Protein AF-A0AAU4H6F6-F1 (afdb_monomer_lite)

Secondary structure (DSSP, 8-state):
------EEPPTTSSHHHHHHHHHHHHHHHHH-TTSPPPEEEEETTEEEEE-TTS-B-SPPB-PPPTTSTTHHHHHHHHHHHHHHHHHHHHHTS-SSB-TTT-SB-EEEETT--SSGGG--TT----EEEEE---TTS--EEEEETT-HHHHS-HHHHHHHHHHHHHHTTSSS---

Foldseek 3Di:
DPDPDKAFDDPPPQVLLVVLQVLLQLQCCLQVVVFDGWGWIDDPNFIATAGPVRDFDDDGDDQDDPPDVVSSQVSNLVNNQRVQRGCCVVVVDHPPADPVARHHWDWDFPPFDLDPVGDDPDDDHAIFGKASHDPPDHIDRQDGRSCNLVSDPPVSVVVSVVVVVVVVVPPDDDD

Structure (mmCIF, N/CA/C/O backbone):
data_AF-A0AAU4H6F6-F1
#
_entry.id   AF-A0AAU4H6F6-F1
#
loop_
_atom_site.group_PDB
_atom_site.id
_atom_site.type_symbol
_atom_site.label_atom_id
_atom_site.label_alt_id
_atom_site.label_comp_id
_atom_site.label_asym_id
_atom_site.label_entity_id
_atom_site.label_seq_id
_atom_site.pdbx_PDB_ins_code
_atom_site.Cartn_x
_atom_site.Cartn_y
_atom_site.Cartn_z
_atom_site.occupancy
_atom_site.B_iso_or_equiv
_atom_site.auth_seq_id
_atom_site.auth_comp_id
_atom_site.auth_asym_id
_atom_site.auth_atom_id
_atom_site.pdbx_PDB_model_num
ATOM 1 N N . MET A 1 1 ? 3.941 3.606 32.293 1.00 60.16 1 MET A N 1
ATOM 2 C CA . MET A 1 1 ? 3.714 2.974 30.985 1.00 60.16 1 MET A CA 1
ATOM 3 C C . MET A 1 1 ? 2.380 3.491 30.521 1.00 60.16 1 MET A C 1
ATOM 5 O O . MET A 1 1 ? 1.391 3.230 31.200 1.00 60.16 1 MET A O 1
ATOM 9 N N . GLU A 1 2 ? 2.384 4.347 29.508 1.00 67.12 2 GLU A N 1
ATOM 10 C CA . GLU A 1 2 ? 1.131 4.813 28.922 1.00 67.12 2 GLU A CA 1
ATOM 11 C C . GLU A 1 2 ? 0.385 3.604 28.335 1.00 67.12 2 GLU A C 1
ATOM 13 O O . GLU A 1 2 ? 1.030 2.646 27.889 1.00 67.12 2 GLU A O 1
ATOM 18 N N . PRO A 1 3 ? -0.953 3.563 28.436 1.00 81.19 3 PRO A N 1
ATOM 19 C CA . PRO A 1 3 ? -1.724 2.479 27.852 1.00 81.19 3 PRO A CA 1
ATOM 20 C C . PRO A 1 3 ? -1.534 2.473 26.332 1.00 81.19 3 PRO A C 1
ATOM 22 O O . PRO A 1 3 ? -1.489 3.522 25.694 1.00 81.19 3 PRO A O 1
ATOM 25 N N . PHE A 1 4 ? -1.433 1.279 25.751 1.00 84.94 4 PHE A N 1
ATOM 26 C CA . PHE A 1 4 ? -1.446 1.123 24.302 1.00 84.94 4 PHE A CA 1
ATOM 27 C C . PHE A 1 4 ? -2.843 1.473 23.776 1.00 84.94 4 PHE A C 1
ATOM 29 O O . PHE A 1 4 ? -3.775 0.684 23.928 1.00 84.94 4 PHE A O 1
ATOM 36 N N . ASP A 1 5 ? -2.976 2.671 23.206 1.00 89.00 5 ASP A N 1
ATOM 37 C CA . ASP A 1 5 ? -4.244 3.223 22.716 1.00 89.00 5 ASP A CA 1
ATOM 38 C C . ASP A 1 5 ? -4.076 3.886 21.333 1.00 89.00 5 ASP A C 1
ATOM 40 O O . ASP A 1 5 ? -4.210 5.107 21.193 1.00 89.00 5 ASP A O 1
ATOM 44 N N . PRO A 1 6 ? -3.705 3.112 20.294 1.00 92.44 6 PRO A N 1
ATOM 45 C CA . PRO A 1 6 ? -3.529 3.645 18.951 1.00 92.44 6 PRO A CA 1
ATOM 46 C C . PRO A 1 6 ? -4.852 4.144 18.374 1.00 92.44 6 PRO A C 1
ATOM 48 O O . PRO A 1 6 ? -5.862 3.438 18.369 1.00 92.44 6 PRO A O 1
ATOM 51 N N . GLN A 1 7 ? -4.824 5.346 17.811 1.00 95.25 7 GLN A N 1
ATOM 52 C CA . GLN A 1 7 ? -5.994 5.969 17.202 1.00 95.25 7 GLN A CA 1
ATOM 53 C C . GLN A 1 7 ? -5.907 5.916 15.688 1.00 95.25 7 GLN A C 1
ATOM 55 O O . GLN A 1 7 ? -4.828 5.854 15.107 1.00 95.25 7 GLN A O 1
ATOM 60 N N . ARG A 1 8 ? -7.050 5.977 15.012 1.00 96.31 8 ARG A N 1
ATOM 61 C CA . ARG A 1 8 ? -7.041 6.201 13.568 1.00 96.31 8 ARG A CA 1
ATOM 62 C C . ARG A 1 8 ? -6.515 7.609 13.281 1.00 96.31 8 ARG A C 1
ATOM 64 O O . ARG A 1 8 ? -6.858 8.545 13.997 1.00 96.31 8 ARG A O 1
ATOM 71 N N . ALA A 1 9 ? -5.725 7.769 12.221 1.00 96.19 9 ALA A N 1
ATOM 72 C CA . ALA A 1 9 ? -5.351 9.101 11.764 1.00 96.19 9 ALA A CA 1
ATOM 73 C C . ALA A 1 9 ? -6.598 9.897 11.345 1.00 96.19 9 ALA A C 1
ATOM 75 O O . ALA A 1 9 ? -7.449 9.396 10.601 1.00 96.19 9 ALA A O 1
ATOM 76 N N . GLU A 1 10 ? -6.687 11.136 11.825 1.00 96.06 10 GLU A N 1
ATOM 77 C CA . GLU A 1 10 ? -7.748 12.060 11.435 1.00 96.06 10 GLU A CA 1
ATOM 78 C C . GLU A 1 10 ? -7.602 12.452 9.957 1.00 96.06 10 GLU A C 1
ATOM 80 O O . GLU A 1 10 ? -6.486 12.769 9.535 1.00 96.06 10 GLU A O 1
ATOM 85 N N . PRO A 1 11 ? -8.695 12.468 9.169 1.00 95.88 11 PRO A N 1
ATOM 86 C CA . PRO A 1 11 ? -8.635 12.824 7.755 1.00 95.88 11 PRO A CA 1
ATOM 87 C C . PRO A 1 11 ? -8.007 14.200 7.511 1.00 95.88 11 PRO A C 1
ATOM 89 O O . PRO A 1 11 ? -8.399 15.191 8.131 1.00 95.88 11 PRO A O 1
ATOM 92 N N . GLY A 1 12 ? -7.073 14.270 6.566 1.00 95.06 12 GLY A N 1
ATOM 93 C CA . GLY A 1 12 ? -6.370 15.495 6.192 1.00 95.06 12 GLY A CA 1
ATOM 94 C C . GLY A 1 12 ? -5.269 15.914 7.166 1.00 95.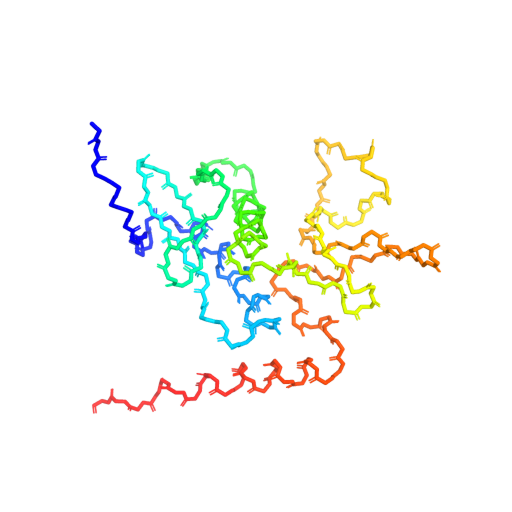06 12 GLY A C 1
ATOM 95 O O . GLY A 1 12 ? -4.625 16.932 6.921 1.00 95.06 12 GLY A O 1
ATOM 96 N N . ARG A 1 13 ? -5.025 15.153 8.244 1.00 94.88 13 ARG A N 1
ATOM 97 C CA . ARG A 1 13 ? -3.911 15.420 9.166 1.00 94.88 13 ARG A CA 1
ATOM 98 C C . ARG A 1 13 ? -2.557 15.085 8.544 1.00 94.88 13 ARG A C 1
ATOM 100 O O . ARG A 1 13 ? -1.595 15.769 8.859 1.00 94.88 13 ARG A O 1
ATOM 107 N N . TYR A 1 14 ? -2.514 14.066 7.683 1.00 95.81 14 TYR A N 1
ATOM 108 C CA . TYR A 1 14 ? -1.304 13.621 6.984 1.00 95.81 14 TYR A CA 1
ATOM 109 C C . TYR A 1 14 ? -1.569 13.471 5.479 1.00 95.81 14 TYR A C 1
ATOM 111 O O . TYR A 1 14 ? -1.625 12.350 4.960 1.00 95.81 14 TYR A O 1
ATOM 119 N N . PRO A 1 15 ? -1.838 14.575 4.761 1.00 95.00 15 PRO A N 1
ATOM 120 C CA . PRO A 1 15 ? -2.362 14.531 3.398 1.00 95.00 15 PRO A CA 1
ATOM 121 C C . PRO A 1 15 ? -1.451 13.795 2.403 1.00 95.00 15 PRO A C 1
ATOM 123 O O . PRO A 1 15 ? -1.959 13.161 1.472 1.00 95.00 15 PRO A O 1
ATOM 126 N N . ARG A 1 16 ? -0.121 13.830 2.576 1.00 95.81 16 ARG A N 1
ATOM 127 C CA . ARG A 1 16 ? 0.812 13.120 1.682 1.00 95.81 16 ARG A CA 1
ATOM 128 C C . ARG A 1 16 ? 0.795 11.625 1.950 1.00 95.81 16 ARG A C 1
ATOM 130 O O . ARG A 1 16 ? 0.696 10.846 1.002 1.00 95.81 16 ARG A O 1
ATOM 137 N N . LEU A 1 17 ? 0.824 11.232 3.225 1.00 97.31 17 LEU A N 1
ATOM 138 C CA . LEU A 1 17 ? 0.716 9.824 3.619 1.00 97.31 17 LEU A CA 1
ATOM 139 C C . LEU A 1 17 ? -0.646 9.244 3.214 1.00 97.31 17 LEU A C 1
ATOM 141 O O . LEU A 1 17 ? -0.720 8.110 2.748 1.00 97.31 17 LEU A O 1
ATOM 145 N N . GLU A 1 18 ? -1.724 10.022 3.313 1.00 97.75 18 GLU A N 1
ATOM 146 C CA . GLU A 1 18 ? -3.058 9.622 2.853 1.00 97.75 18 GLU A CA 1
ATOM 147 C C . GLU A 1 18 ? -3.112 9.425 1.333 1.00 97.75 18 GLU A C 1
ATOM 149 O O . GLU A 1 18 ? -3.660 8.425 0.858 1.00 97.75 18 GLU A O 1
ATOM 154 N N . ALA A 1 19 ? -2.525 10.340 0.556 1.00 97.31 19 ALA A N 1
ATOM 155 C CA . ALA A 1 19 ? -2.460 10.227 -0.901 1.00 97.31 19 ALA A CA 1
ATOM 156 C C . ALA A 1 19 ? -1.609 9.025 -1.353 1.00 97.31 19 ALA A C 1
ATOM 158 O O . ALA A 1 19 ? -1.993 8.288 -2.273 1.00 97.31 19 ALA A O 1
ATOM 159 N N . ALA A 1 20 ? -0.482 8.794 -0.678 1.00 97.88 20 ALA A N 1
ATOM 160 C CA . ALA A 1 20 ? 0.355 7.616 -0.863 1.00 97.88 20 ALA A CA 1
ATOM 161 C C . ALA A 1 20 ? -0.413 6.328 -0.522 1.00 97.88 20 ALA A C 1
ATOM 163 O O . ALA A 1 20 ? -0.494 5.415 -1.348 1.00 97.88 20 ALA A O 1
ATOM 164 N N . LEU A 1 21 ? -1.091 6.288 0.628 1.00 98.44 21 LEU A N 1
ATOM 165 C CA . LEU A 1 21 ? -1.883 5.135 1.053 1.00 98.44 21 LEU A CA 1
ATOM 166 C C . LEU A 1 21 ? -3.033 4.849 0.086 1.00 98.44 21 LEU A C 1
ATOM 168 O O . LEU A 1 21 ? -3.322 3.689 -0.202 1.00 98.44 21 LEU A O 1
ATOM 172 N N . ALA A 1 22 ? -3.683 5.878 -0.457 1.00 98.44 22 ALA A N 1
ATOM 173 C CA . ALA A 1 22 ? -4.713 5.711 -1.478 1.00 98.44 22 ALA A CA 1
ATOM 174 C C . ALA A 1 22 ? -4.158 5.073 -2.763 1.00 98.44 22 ALA A C 1
ATOM 176 O O . ALA A 1 22 ? -4.850 4.280 -3.403 1.00 98.44 22 ALA A O 1
ATOM 177 N N . THR A 1 23 ? -2.913 5.390 -3.131 1.00 98.44 23 THR A N 1
ATOM 178 C CA . THR A 1 23 ? -2.214 4.779 -4.269 1.00 98.44 23 THR A CA 1
ATOM 179 C C . THR A 1 23 ? -1.919 3.306 -4.002 1.00 98.44 23 THR A C 1
ATOM 181 O O . THR A 1 23 ? -2.327 2.460 -4.797 1.00 98.44 23 THR A O 1
ATOM 184 N N . VAL A 1 24 ? -1.332 2.982 -2.851 1.00 98.44 24 VAL A N 1
ATOM 185 C CA . VAL A 1 24 ? -1.043 1.599 -2.433 1.00 98.44 24 VAL A CA 1
ATOM 186 C C . VAL A 1 24 ? -2.325 0.765 -2.297 1.00 98.44 24 VAL A C 1
ATOM 188 O O . VAL A 1 24 ? -2.383 -0.382 -2.742 1.00 98.44 24 VAL A O 1
ATOM 191 N N . ASN A 1 25 ? -3.405 1.354 -1.776 1.00 98.56 25 ASN A N 1
ATOM 192 C CA . ASN A 1 25 ? -4.692 0.674 -1.635 1.00 98.56 25 ASN A CA 1
ATOM 193 C C . ASN A 1 25 ? -5.335 0.281 -2.977 1.00 98.56 25 ASN A C 1
ATOM 195 O O . ASN A 1 25 ? -6.149 -0.644 -2.995 1.00 98.56 25 ASN A O 1
ATOM 199 N N . ARG A 1 26 ? -4.978 0.918 -4.106 1.00 98.19 26 ARG A N 1
ATOM 200 C CA . ARG A 1 26 ? -5.418 0.446 -5.434 1.00 98.19 26 ARG A CA 1
ATOM 201 C C . ARG A 1 26 ? -4.825 -0.922 -5.761 1.00 98.19 26 ARG A C 1
ATOM 203 O O . ARG A 1 26 ? -5.549 -1.803 -6.223 1.00 98.19 26 ARG A O 1
ATOM 210 N N . ASP A 1 27 ? -3.544 -1.118 -5.471 1.00 98.12 27 ASP A N 1
ATOM 211 C CA . ASP A 1 27 ? -2.864 -2.397 -5.693 1.00 98.12 27 ASP A CA 1
ATOM 212 C C . ASP A 1 27 ? -3.321 -3.452 -4.695 1.00 98.12 27 ASP A C 1
ATOM 214 O O . ASP A 1 27 ? -3.575 -4.601 -5.073 1.00 98.12 27 ASP A O 1
ATOM 218 N N . PHE A 1 28 ? -3.492 -3.045 -3.436 1.00 97.88 28 PHE A N 1
ATOM 219 C CA . PHE A 1 28 ? -4.021 -3.901 -2.382 1.00 97.88 28 PHE A CA 1
ATOM 220 C C . PHE A 1 28 ? -5.409 -4.426 -2.759 1.00 97.88 28 PHE A C 1
ATOM 222 O O . PHE A 1 28 ? -5.614 -5.633 -2.815 1.00 97.88 28 PHE A O 1
ATOM 229 N N . ALA A 1 29 ? -6.335 -3.550 -3.157 1.00 97.25 29 ALA A N 1
ATOM 230 C CA . ALA A 1 29 ? -7.670 -3.957 -3.594 1.00 97.25 29 ALA A CA 1
ATOM 231 C C . ALA A 1 29 ? -7.658 -4.808 -4.880 1.00 97.25 29 ALA A C 1
ATOM 233 O O . ALA A 1 29 ? -8.539 -5.649 -5.077 1.00 97.25 29 ALA A O 1
ATOM 234 N N . ALA A 1 30 ? -6.681 -4.603 -5.769 1.00 95.56 30 ALA A N 1
ATOM 235 C CA . ALA A 1 30 ? -6.553 -5.387 -6.995 1.00 95.56 30 ALA A CA 1
ATOM 236 C C . ALA A 1 30 ? -6.054 -6.820 -6.744 1.00 95.56 30 ALA A C 1
ATOM 238 O O . ALA A 1 30 ? -6.420 -7.725 -7.498 1.00 95.56 30 ALA A O 1
ATOM 239 N N . THR A 1 31 ? -5.229 -7.022 -5.715 1.00 94.94 31 THR A N 1
ATOM 240 C CA . THR A 1 31 ? -4.563 -8.304 -5.420 1.00 94.94 31 THR A CA 1
ATOM 241 C C . THR A 1 31 ? -5.188 -9.064 -4.253 1.00 94.94 31 THR A C 1
ATOM 243 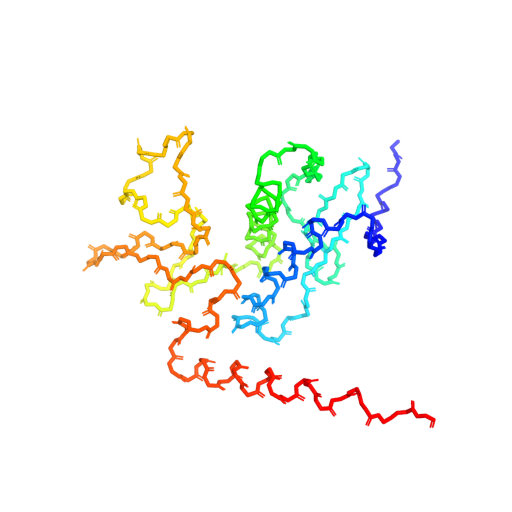O O . THR A 1 31 ? -5.181 -10.292 -4.261 1.00 94.94 31 THR A O 1
ATOM 246 N N . LEU A 1 32 ? -5.793 -8.355 -3.300 1.00 95.12 32 LEU A N 1
ATOM 247 C CA . LEU A 1 32 ? -6.463 -8.879 -2.111 1.00 95.12 32 LEU A CA 1
ATOM 248 C C . LEU A 1 32 ? -7.887 -8.294 -1.999 1.00 95.12 32 LEU A C 1
ATOM 250 O O . LEU A 1 32 ? -8.200 -7.574 -1.054 1.00 95.12 32 LEU A O 1
ATOM 254 N N . PRO A 1 33 ? -8.786 -8.592 -2.957 1.00 93.62 33 PRO A N 1
ATOM 255 C CA . PRO A 1 33 ? -10.089 -7.926 -3.076 1.00 93.62 33 PRO A CA 1
ATOM 256 C C . PRO A 1 33 ? -11.072 -8.225 -1.936 1.00 93.62 33 PRO A C 1
ATOM 258 O O . PRO A 1 33 ? -12.090 -7.542 -1.827 1.00 93.62 33 PRO A O 1
ATOM 261 N N . ASP A 1 34 ? -10.803 -9.257 -1.137 1.00 94.44 34 ASP A N 1
ATOM 262 C CA . ASP A 1 34 ? -11.636 -9.648 0.002 1.00 94.44 34 ASP A CA 1
ATOM 263 C C . ASP A 1 34 ? -11.179 -8.980 1.312 1.00 94.44 34 ASP A C 1
ATOM 265 O O . ASP A 1 34 ? -11.862 -9.086 2.329 1.00 94.44 34 ASP A O 1
ATOM 269 N N . GLN A 1 35 ? -10.047 -8.265 1.290 1.00 96.06 35 GLN A N 1
ATOM 270 C CA . GLN A 1 35 ? -9.550 -7.495 2.426 1.00 96.06 35 GLN A CA 1
ATOM 271 C C . GLN A 1 35 ? -10.066 -6.048 2.368 1.00 96.06 35 GLN A C 1
ATOM 273 O O . GLN A 1 35 ? -10.053 -5.429 1.298 1.00 96.06 35 GLN A O 1
ATOM 278 N N . PRO A 1 36 ? -10.506 -5.458 3.495 1.00 97.25 36 PRO A N 1
ATOM 279 C CA . PRO A 1 36 ? -10.811 -4.034 3.537 1.00 97.25 36 PRO A CA 1
ATOM 280 C C . PRO A 1 36 ? -9.533 -3.197 3.358 1.00 97.25 36 PRO A C 1
ATOM 282 O O . PRO A 1 36 ? -8.452 -3.671 3.701 1.00 97.25 36 PRO A O 1
ATOM 285 N N . PRO A 1 37 ? -9.637 -1.938 2.890 1.00 98.06 37 PRO A N 1
ATOM 286 C CA . PRO A 1 37 ? -8.471 -1.086 2.679 1.00 98.06 37 PRO A CA 1
ATOM 287 C C . PRO A 1 37 ? -7.595 -0.944 3.929 1.00 98.06 37 PRO A C 1
ATOM 289 O O . PRO A 1 37 ? -8.114 -0.841 5.050 1.00 98.06 37 PRO A O 1
ATOM 292 N N . LEU A 1 38 ? -6.284 -0.856 3.700 1.00 98.44 38 LEU A N 1
ATOM 293 C CA . LEU A 1 38 ? -5.295 -0.452 4.696 1.00 98.44 38 LEU A CA 1
ATOM 294 C C . LEU A 1 38 ? -5.615 0.954 5.219 1.00 98.44 38 LEU A C 1
ATOM 296 O O . LEU A 1 38 ? -6.260 1.758 4.531 1.00 98.44 38 LEU A O 1
ATOM 300 N N . ARG A 1 39 ? -5.168 1.255 6.439 1.00 97.88 39 ARG A N 1
ATOM 301 C CA . ARG A 1 39 ? -5.493 2.494 7.163 1.00 97.88 39 ARG A CA 1
ATOM 302 C C . ARG A 1 39 ? -4.249 3.102 7.791 1.00 97.88 39 ARG A C 1
ATOM 304 O O . ARG A 1 39 ? -3.328 2.378 8.137 1.00 97.88 39 ARG A O 1
ATOM 311 N N . LEU A 1 40 ? -4.266 4.417 7.990 1.00 98.12 40 LEU A N 1
ATOM 312 C CA . LEU A 1 40 ? -3.286 5.086 8.839 1.00 98.12 40 LEU A CA 1
ATOM 313 C C . LEU A 1 40 ? -3.752 5.051 10.300 1.00 98.12 40 LEU A C 1
ATOM 315 O O . LEU A 1 40 ? -4.892 5.426 10.601 1.00 98.12 40 LEU A O 1
ATOM 319 N N . MET A 1 41 ? -2.863 4.617 11.185 1.00 97.69 41 MET A N 1
ATOM 320 C CA . MET A 1 41 ? -3.012 4.657 12.640 1.00 97.69 41 MET A CA 1
ATOM 321 C C . MET A 1 41 ? -1.961 5.598 13.228 1.00 97.69 41 MET A C 1
ATOM 323 O O . MET A 1 41 ? -0.917 5.806 12.622 1.00 97.69 41 MET A O 1
ATOM 327 N N . VAL A 1 42 ? -2.233 6.171 14.393 1.00 96.12 42 VAL A N 1
ATOM 328 C CA . VAL A 1 42 ? -1.343 7.074 15.118 1.00 96.12 42 VAL A CA 1
ATOM 329 C C . VAL A 1 42 ? -1.130 6.527 16.518 1.00 96.12 42 VAL A C 1
ATOM 331 O O . VAL A 1 42 ? -2.095 6.238 17.231 1.00 96.12 42 VAL A O 1
ATOM 334 N N . TRP A 1 43 ? 0.130 6.414 16.916 1.00 93.62 43 TRP A N 1
ATOM 335 C CA . TRP A 1 43 ? 0.526 6.044 18.270 1.00 93.62 43 TRP A CA 1
ATOM 336 C C . TRP A 1 43 ? 1.854 6.722 18.610 1.00 93.62 43 TRP A C 1
ATOM 338 O O . TRP A 1 43 ? 2.744 6.763 17.768 1.00 93.62 43 TRP A O 1
ATOM 348 N N . GLU A 1 44 ? 1.955 7.308 19.808 1.00 89.69 44 GLU A N 1
ATOM 349 C CA . GLU A 1 44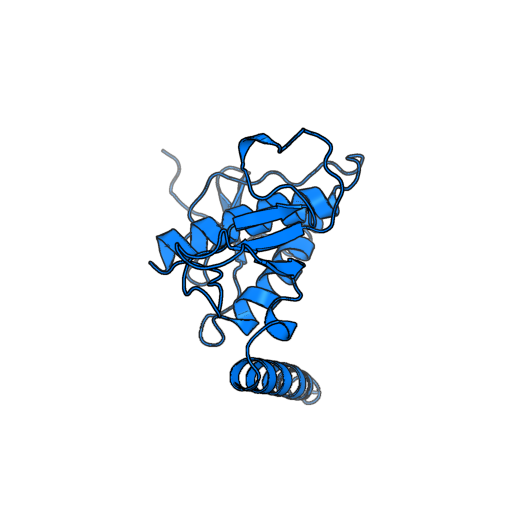 ? 3.149 8.044 20.269 1.00 89.69 44 GLU A CA 1
ATOM 350 C C . GLU A 1 44 ? 3.698 9.031 19.214 1.00 89.69 44 GLU A C 1
ATOM 352 O O . GLU A 1 44 ? 4.876 9.023 18.877 1.00 89.69 44 GLU A O 1
ATOM 357 N N . GLU A 1 45 ? 2.803 9.856 18.651 1.00 87.81 45 GLU A N 1
ATOM 358 C CA . GLU A 1 45 ? 3.092 10.873 17.617 1.00 87.81 45 GLU A CA 1
ATOM 359 C C . GLU A 1 45 ? 3.594 10.339 16.264 1.00 87.81 45 GLU A C 1
ATOM 361 O O . GLU A 1 45 ? 3.819 11.121 15.340 1.00 87.81 45 GLU A O 1
ATOM 366 N N . GLN A 1 46 ? 3.688 9.022 16.102 1.00 92.88 46 GLN A N 1
ATOM 367 C CA . GLN A 1 46 ? 4.088 8.377 14.858 1.00 92.88 46 GLN A CA 1
ATOM 368 C C . GLN A 1 46 ? 2.890 7.821 14.094 1.00 92.88 46 GLN A C 1
ATOM 370 O O . GLN A 1 46 ? 1.868 7.458 14.683 1.00 92.88 46 GLN A O 1
ATOM 375 N N . VAL A 1 47 ? 3.021 7.753 12.768 1.00 96.75 47 VAL A N 1
ATOM 376 C CA . VAL A 1 47 ? 1.983 7.234 11.870 1.00 96.75 47 VAL A CA 1
ATOM 377 C C . VAL A 1 47 ? 2.344 5.822 11.423 1.00 96.75 47 VAL A C 1
ATOM 379 O O . VAL A 1 47 ? 3.488 5.544 11.109 1.00 96.75 47 VAL A O 1
ATOM 382 N N . TYR A 1 48 ? 1.377 4.919 11.338 1.00 97.81 48 TYR A N 1
ATOM 383 C CA . TYR A 1 48 ? 1.595 3.532 10.935 1.00 97.81 48 TYR A CA 1
ATOM 384 C C . TYR A 1 48 ? 0.611 3.137 9.844 1.00 97.81 48 TYR A C 1
ATOM 386 O O . TYR A 1 48 ? -0.552 3.543 9.876 1.00 97.81 48 TYR A O 1
ATOM 394 N N . VAL A 1 49 ? 1.053 2.305 8.903 1.00 98.38 49 VAL A N 1
ATOM 395 C CA . VAL A 1 49 ? 0.149 1.635 7.963 1.00 98.38 49 VAL A CA 1
ATOM 396 C C . VAL A 1 49 ? -0.346 0.358 8.622 1.00 98.38 49 VAL A C 1
ATOM 398 O O . VAL A 1 49 ? 0.444 -0.516 8.943 1.00 98.38 49 VAL A O 1
ATOM 401 N N . ALA A 1 50 ? -1.651 0.244 8.822 1.00 98.19 50 ALA A N 1
ATOM 402 C CA . ALA A 1 50 ? -2.284 -0.888 9.480 1.00 98.19 50 ALA A CA 1
ATOM 403 C C . ALA A 1 50 ? -3.237 -1.628 8.537 1.00 98.19 50 ALA A C 1
ATOM 405 O O . ALA A 1 50 ? -3.863 -1.032 7.650 1.00 98.19 50 ALA A O 1
ATOM 406 N N . VAL A 1 51 ? -3.417 -2.925 8.786 1.00 97.69 51 VAL A N 1
ATOM 407 C CA . VAL A 1 51 ? -4.566 -3.666 8.257 1.00 97.69 51 VAL A CA 1
ATOM 408 C C . VAL A 1 51 ? -5.859 -3.206 8.942 1.00 97.69 51 VAL A C 1
ATOM 410 O O . VAL A 1 51 ? -5.864 -2.415 9.887 1.00 97.69 51 VAL A O 1
ATOM 413 N N . SER A 1 52 ? -7.005 -3.660 8.437 1.00 95.31 52 SER A N 1
ATOM 414 C CA . SER A 1 52 ? -8.307 -3.095 8.805 1.00 95.31 52 SER A CA 1
ATOM 415 C C . SER A 1 52 ? -8.719 -3.267 10.269 1.00 95.31 52 SER A C 1
ATOM 417 O O . SER A 1 52 ? -9.597 -2.530 10.724 1.00 95.31 52 SER A O 1
ATOM 419 N N . ASP A 1 53 ? -8.126 -4.232 10.978 1.00 93.56 53 ASP A N 1
ATOM 420 C CA . ASP A 1 53 ? -8.333 -4.448 12.416 1.00 93.56 53 ASP A CA 1
ATOM 421 C C . ASP A 1 53 ? -7.502 -3.497 13.296 1.00 93.56 53 ASP A C 1
ATOM 423 O O . ASP A 1 53 ? -7.664 -3.490 14.513 1.00 93.56 53 ASP A O 1
ATOM 427 N N . GLY A 1 54 ? -6.661 -2.662 12.680 1.00 94.88 54 GLY A N 1
ATOM 428 C CA . GLY A 1 54 ? -5.807 -1.703 13.365 1.00 94.88 54 GLY A CA 1
ATOM 429 C C . GLY A 1 54 ? -4.450 -2.261 13.779 1.00 94.88 54 GLY A C 1
ATOM 430 O O . GLY A 1 54 ? -3.707 -1.526 14.414 1.00 94.88 54 GLY A O 1
ATOM 431 N N . SER A 1 55 ? -4.094 -3.502 13.432 1.00 95.75 55 SER A N 1
ATOM 432 C CA . SER A 1 55 ? -2.741 -4.032 13.638 1.00 95.75 55 SER A CA 1
ATOM 433 C C . SER A 1 55 ? -1.785 -3.625 12.506 1.00 95.75 55 SER A C 1
ATOM 435 O O . SER A 1 55 ? -2.169 -3.555 11.338 1.00 95.75 55 SER A O 1
ATOM 437 N N . TRP A 1 56 ? -0.523 -3.353 12.840 1.00 96.81 56 TRP A N 1
ATOM 438 C CA . TRP A 1 56 ? 0.524 -2.951 11.889 1.00 96.81 56 TRP A CA 1
ATOM 439 C C . TRP A 1 56 ? 1.841 -3.665 12.182 1.00 96.81 56 TRP A C 1
ATOM 441 O O . TRP A 1 56 ? 2.074 -4.110 13.307 1.00 96.81 56 TRP A O 1
ATOM 451 N N . HIS A 1 57 ? 2.701 -3.805 11.184 1.00 92.75 57 HIS A N 1
ATOM 452 C CA . HIS A 1 57 ? 4.125 -4.100 11.369 1.00 92.75 57 HIS A CA 1
ATOM 453 C C . HIS A 1 57 ? 4.930 -2.862 10.946 1.00 92.75 57 HIS A C 1
ATOM 455 O O . HIS A 1 57 ? 4.330 -1.881 10.516 1.00 92.75 57 HIS A O 1
ATOM 461 N N . HIS A 1 58 ? 6.259 -2.914 11.052 1.00 86.69 58 HIS A N 1
ATOM 462 C CA . HIS A 1 58 ? 7.176 -1.827 10.700 1.00 86.69 58 HIS A CA 1
ATOM 463 C C . HIS A 1 58 ? 7.263 -0.679 11.729 1.00 86.69 58 HIS A C 1
ATOM 465 O O . HIS A 1 58 ? 6.479 -0.583 12.679 1.00 86.69 58 HIS A O 1
ATOM 471 N N . ASN A 1 59 ? 8.285 0.162 11.552 1.00 87.12 59 ASN A N 1
ATOM 472 C CA . ASN A 1 59 ? 8.521 1.363 12.349 1.00 87.12 59 ASN A CA 1
ATOM 473 C C . ASN A 1 59 ? 7.510 2.468 12.006 1.00 87.12 59 ASN A C 1
ATOM 475 O O . ASN A 1 59 ? 6.811 2.408 10.995 1.00 87.12 59 ASN A O 1
ATOM 479 N N . GLY A 1 60 ? 7.422 3.477 12.871 1.00 89.69 60 GLY A N 1
ATOM 480 C CA . GLY A 1 60 ? 6.561 4.620 12.619 1.00 89.69 60 GLY A CA 1
ATOM 481 C C . GLY A 1 60 ? 7.074 5.478 11.466 1.00 89.69 60 GLY A C 1
ATOM 482 O O . GLY A 1 60 ? 8.275 5.642 11.259 1.00 89.69 60 GLY A O 1
ATOM 483 N N . LEU A 1 61 ? 6.129 6.007 10.704 1.00 93.94 61 LEU A N 1
ATOM 484 C CA . LEU A 1 61 ? 6.334 6.895 9.578 1.00 93.94 61 LEU A CA 1
ATOM 485 C C . LEU A 1 61 ? 6.337 8.344 10.049 1.00 93.94 61 LEU A C 1
ATOM 487 O O . LEU A 1 61 ? 5.528 8.747 10.893 1.00 93.94 61 LEU A O 1
ATOM 491 N N . GLN A 1 62 ? 7.200 9.131 9.418 1.00 88.56 62 GLN A N 1
ATOM 492 C CA . GLN A 1 62 ? 7.151 10.585 9.462 1.00 88.56 62 GLN A CA 1
ATOM 493 C C . GLN A 1 62 ? 6.627 11.096 8.123 1.00 88.56 62 GLN A C 1
ATOM 495 O O . GLN A 1 62 ? 6.997 10.587 7.064 1.00 88.56 62 GLN A O 1
ATOM 500 N N . GLU A 1 63 ? 5.723 12.074 8.165 1.00 86.81 63 GLU A N 1
ATOM 501 C CA . GLU A 1 63 ? 5.291 12.737 6.940 1.00 86.81 63 GLU A CA 1
ATOM 502 C C . GLU A 1 63 ? 6.447 13.591 6.399 1.00 86.81 63 GLU A C 1
ATOM 504 O O . GLU A 1 63 ? 7.043 14.334 7.178 1.00 86.81 63 GLU A O 1
ATOM 509 N N . PRO A 1 64 ? 6.781 13.495 5.099 1.00 89.00 64 PRO A N 1
ATOM 510 C CA . PRO A 1 64 ? 7.824 14.329 4.517 1.00 89.00 64 PRO A CA 1
ATOM 511 C C . PRO A 1 64 ? 7.502 15.822 4.638 1.00 89.00 64 PRO A C 1
ATOM 513 O O . PRO A 1 64 ? 6.348 16.224 4.443 1.00 89.00 64 PRO A O 1
ATOM 516 N N . ASP A 1 65 ? 8.539 16.623 4.893 1.00 86.62 65 ASP A N 1
ATOM 517 C CA . ASP A 1 65 ? 8.437 18.077 5.015 1.00 86.62 65 ASP A CA 1
ATOM 518 C C . ASP A 1 65 ? 7.863 18.733 3.748 1.00 86.62 65 ASP A C 1
ATOM 520 O O . ASP A 1 65 ? 7.985 18.226 2.627 1.00 86.62 65 ASP A O 1
ATOM 524 N N . ASP A 1 66 ? 7.230 19.896 3.922 1.00 80.62 66 ASP A N 1
ATOM 525 C CA . ASP A 1 66 ? 6.557 20.608 2.832 1.00 80.62 66 ASP A CA 1
ATOM 526 C C . ASP A 1 66 ? 7.505 21.048 1.706 1.00 80.62 66 ASP A C 1
ATOM 528 O O . ASP A 1 66 ? 7.092 21.107 0.545 1.00 80.62 66 ASP A O 1
ATOM 532 N N . ASP A 1 67 ? 8.753 21.358 2.046 1.00 85.62 67 ASP A N 1
ATOM 533 C CA . ASP A 1 67 ? 9.810 21.816 1.148 1.00 85.62 67 ASP A CA 1
ATOM 534 C C . ASP A 1 67 ? 10.714 20.684 0.640 1.00 85.62 67 ASP A C 1
ATOM 536 O O . ASP A 1 67 ? 11.605 20.936 -0.179 1.00 85.62 67 ASP A O 1
ATOM 540 N N . ALA A 1 68 ? 10.467 19.439 1.064 1.00 82.56 68 ALA A N 1
ATOM 541 C CA . ALA A 1 68 ? 11.224 18.298 0.583 1.00 82.56 68 ALA A CA 1
ATOM 542 C C . ALA A 1 68 ? 11.006 18.110 -0.933 1.00 82.56 68 ALA A C 1
ATOM 544 O O . ALA A 1 68 ? 9.859 18.035 -1.401 1.00 82.56 68 ALA A O 1
ATOM 545 N N . PRO A 1 69 ? 12.085 18.005 -1.731 1.00 81.12 69 PRO A N 1
ATOM 546 C CA . PRO A 1 69 ? 11.956 17.655 -3.136 1.00 81.12 69 PRO A CA 1
ATOM 547 C C . PRO A 1 69 ? 11.278 16.287 -3.251 1.00 81.12 69 PRO A C 1
ATOM 549 O O . PRO A 1 69 ? 11.587 15.361 -2.505 1.00 81.12 69 PRO A O 1
ATOM 552 N N . ASP A 1 70 ? 10.314 16.181 -4.164 1.00 85.25 70 ASP A N 1
ATOM 553 C CA . ASP A 1 70 ? 9.549 14.956 -4.406 1.00 85.25 70 ASP A CA 1
ATOM 554 C C . ASP A 1 70 ? 8.872 14.364 -3.151 1.00 85.25 70 ASP A C 1
ATOM 556 O O . ASP A 1 70 ? 8.686 13.152 -3.047 1.00 85.25 70 ASP A O 1
ATOM 560 N N . ALA A 1 71 ? 8.413 15.220 -2.224 1.00 87.44 71 ALA A N 1
ATOM 561 C CA . ALA A 1 71 ? 7.743 14.827 -0.976 1.00 87.44 71 ALA A CA 1
ATOM 562 C C . ALA A 1 71 ? 6.640 13.760 -1.149 1.00 87.44 71 ALA A C 1
ATOM 564 O O . ALA A 1 71 ? 6.463 12.896 -0.293 1.00 87.44 71 ALA A O 1
ATOM 565 N N . LEU A 1 72 ? 5.893 13.784 -2.261 1.00 89.62 72 LEU A N 1
ATOM 566 C CA . LEU A 1 72 ? 4.877 12.764 -2.542 1.00 89.62 72 LEU A CA 1
ATOM 567 C C . LEU A 1 72 ? 5.484 11.407 -2.934 1.00 89.62 72 LEU A C 1
ATOM 569 O O . LEU A 1 72 ? 4.925 10.374 -2.575 1.00 89.62 72 LEU A O 1
ATOM 573 N N . ALA A 1 73 ? 6.598 11.396 -3.667 1.00 89.88 73 ALA A N 1
ATOM 574 C CA . ALA A 1 73 ? 7.305 10.164 -4.007 1.00 89.88 73 ALA A CA 1
ATOM 575 C C . ALA A 1 73 ? 7.954 9.551 -2.759 1.00 89.88 73 ALA A C 1
ATOM 577 O O . ALA A 1 73 ? 7.821 8.350 -2.551 1.00 89.88 73 ALA A O 1
ATOM 578 N N . LEU A 1 74 ? 8.543 10.383 -1.890 1.00 90.56 74 LEU A N 1
ATOM 579 C CA . LEU A 1 74 ? 9.055 9.957 -0.582 1.00 90.56 74 LEU A CA 1
ATOM 580 C C . LEU A 1 74 ? 7.944 9.356 0.288 1.00 90.56 74 LEU A C 1
ATOM 582 O O . LEU A 1 74 ? 8.100 8.272 0.839 1.00 90.56 74 LEU A O 1
ATOM 586 N N . ALA A 1 75 ? 6.784 10.017 0.361 1.00 94.81 75 ALA A N 1
ATOM 587 C CA . ALA A 1 75 ? 5.630 9.479 1.077 1.00 94.81 75 ALA A CA 1
ATOM 588 C C . ALA A 1 75 ? 5.150 8.147 0.477 1.00 94.81 75 ALA A C 1
ATOM 590 O O . ALA A 1 75 ? 4.747 7.252 1.217 1.00 94.81 75 ALA A O 1
ATOM 591 N N . LEU A 1 76 ? 5.180 8.007 -0.854 1.00 95.81 76 LEU A N 1
ATOM 592 C CA . LEU A 1 76 ? 4.793 6.770 -1.530 1.00 95.81 76 LEU A CA 1
ATOM 593 C C . LEU A 1 76 ? 5.746 5.619 -1.212 1.00 95.81 76 LEU A C 1
ATOM 595 O O . LEU A 1 76 ? 5.258 4.522 -0.959 1.00 95.81 76 LEU A O 1
ATOM 599 N N . ASP A 1 77 ? 7.052 5.871 -1.198 1.00 94.19 77 ASP A N 1
ATOM 600 C CA . ASP A 1 77 ? 8.071 4.885 -0.832 1.00 94.19 77 ASP A CA 1
ATOM 601 C C . ASP A 1 77 ? 7.877 4.389 0.607 1.00 94.19 77 ASP A C 1
ATOM 603 O O . ASP A 1 77 ? 7.612 3.205 0.824 1.00 94.19 77 ASP A O 1
ATOM 607 N N . LEU A 1 78 ? 7.825 5.320 1.566 1.00 94.62 78 LEU A N 1
ATOM 608 C CA . LEU A 1 78 ? 7.598 5.029 2.987 1.00 94.62 78 LEU A CA 1
ATOM 609 C C . LEU A 1 78 ? 6.311 4.227 3.233 1.00 94.62 78 LEU A C 1
ATOM 611 O O . LEU A 1 78 ? 6.299 3.244 3.974 1.00 94.62 78 LEU A O 1
ATOM 615 N N . VAL A 1 79 ? 5.200 4.644 2.618 1.00 97.81 79 VAL A N 1
ATOM 616 C CA . VAL A 1 79 ? 3.902 3.985 2.818 1.00 97.81 79 VAL A CA 1
ATOM 617 C C . VAL A 1 79 ? 3.844 2.632 2.121 1.00 97.81 79 VAL A C 1
ATOM 619 O O . VAL A 1 79 ? 3.235 1.707 2.660 1.00 97.81 79 VAL A O 1
ATOM 622 N N . ALA A 1 80 ? 4.429 2.495 0.931 1.00 97.56 80 ALA A N 1
ATOM 623 C CA . ALA A 1 80 ? 4.424 1.228 0.215 1.00 97.56 80 ALA A CA 1
ATOM 624 C C . ALA A 1 80 ? 5.281 0.178 0.938 1.00 97.56 80 ALA A C 1
ATOM 626 O O . ALA A 1 80 ? 4.850 -0.975 1.021 1.00 97.56 80 ALA A O 1
ATOM 627 N N . ASP A 1 81 ? 6.431 0.573 1.495 1.00 95.69 81 ASP A N 1
ATOM 628 C CA . ASP A 1 81 ? 7.317 -0.320 2.250 1.00 95.69 81 ASP A CA 1
ATOM 629 C C . ASP A 1 81 ? 6.631 -0.793 3.537 1.00 95.69 81 ASP A C 1
ATOM 631 O O . ASP A 1 81 ? 6.428 -1.991 3.753 1.00 95.69 81 ASP A O 1
ATOM 635 N N . ALA A 1 82 ? 6.102 0.154 4.321 1.00 97.56 82 ALA A N 1
ATOM 636 C CA . ALA A 1 82 ? 5.351 -0.159 5.533 1.00 97.56 82 ALA A CA 1
ATOM 637 C C . ALA A 1 82 ? 4.098 -1.008 5.260 1.00 97.56 82 ALA A C 1
ATOM 639 O O . ALA A 1 82 ? 3.747 -1.874 6.068 1.00 97.56 82 ALA A O 1
ATOM 640 N N . ALA A 1 83 ? 3.417 -0.796 4.128 1.00 98.00 83 ALA A N 1
ATOM 641 C CA . ALA A 1 83 ? 2.295 -1.630 3.707 1.00 98.00 83 ALA A CA 1
ATOM 642 C C . ALA A 1 83 ? 2.740 -3.058 3.369 1.00 98.00 83 ALA A C 1
ATOM 644 O O . ALA A 1 83 ? 2.077 -4.007 3.788 1.00 98.00 83 ALA A O 1
ATOM 645 N N . GLN A 1 84 ? 3.843 -3.218 2.633 1.00 97.00 84 GLN A N 1
ATOM 646 C CA . GLN A 1 84 ? 4.401 -4.522 2.280 1.00 97.00 84 GLN A CA 1
ATOM 647 C C . GLN A 1 84 ? 4.752 -5.339 3.525 1.00 97.00 84 GLN A C 1
ATOM 649 O O . GLN A 1 84 ? 4.290 -6.478 3.665 1.00 97.00 84 GLN A O 1
ATOM 654 N N . GLU A 1 85 ? 5.484 -4.733 4.452 1.00 96.56 85 GLU A N 1
ATOM 655 C CA . GLU A 1 85 ? 5.849 -5.329 5.736 1.00 96.56 85 GLU A CA 1
ATOM 656 C C . GLU A 1 85 ? 4.611 -5.668 6.578 1.00 96.56 85 GLU A C 1
ATOM 658 O O . GLU A 1 85 ? 4.451 -6.793 7.053 1.00 96.56 85 GLU A O 1
ATOM 663 N N . THR A 1 86 ? 3.674 -4.724 6.708 1.00 97.88 86 THR A N 1
ATOM 664 C CA . THR A 1 86 ? 2.439 -4.928 7.477 1.00 97.88 86 THR A CA 1
ATOM 665 C C . THR A 1 86 ? 1.590 -6.057 6.928 1.00 97.88 86 THR A C 1
ATOM 667 O O . THR A 1 86 ? 1.130 -6.902 7.695 1.00 97.88 86 THR A O 1
ATOM 670 N N . VAL A 1 87 ? 1.370 -6.105 5.617 1.00 97.50 87 VAL A N 1
ATOM 671 C CA . VAL A 1 87 ? 0.576 -7.174 5.010 1.00 97.50 87 VAL A CA 1
ATOM 672 C C . VAL A 1 87 ? 1.281 -8.518 5.174 1.00 97.50 87 VAL A C 1
ATOM 674 O O . VAL A 1 87 ? 0.622 -9.497 5.532 1.00 97.50 87 VAL A O 1
ATOM 677 N N . THR A 1 88 ? 2.600 -8.553 4.978 1.00 96.56 88 THR A N 1
ATOM 678 C CA . THR A 1 88 ? 3.391 -9.781 5.099 1.00 96.56 88 THR A CA 1
ATOM 679 C C . THR A 1 88 ? 3.308 -10.371 6.497 1.00 96.56 88 THR A C 1
ATOM 681 O O . THR A 1 88 ? 2.939 -11.536 6.650 1.00 96.56 88 THR A O 1
ATOM 684 N N . GLU A 1 89 ? 3.540 -9.555 7.519 1.00 97.06 89 GLU A N 1
ATOM 685 C CA . GLU A 1 89 ? 3.625 -10.022 8.903 1.00 97.06 89 GLU A CA 1
ATOM 686 C C . GLU A 1 89 ? 2.259 -10.164 9.582 1.00 97.06 89 GLU A C 1
ATOM 688 O O . GLU A 1 89 ? 2.055 -11.050 10.415 1.00 97.06 89 GLU A O 1
ATOM 693 N N . ARG A 1 90 ? 1.279 -9.314 9.243 1.00 97.31 90 ARG A N 1
ATOM 694 C CA . ARG A 1 90 ? -0.049 -9.367 9.880 1.00 97.31 90 ARG A CA 1
ATOM 695 C C . ARG A 1 90 ? -0.998 -10.335 9.202 1.00 97.31 90 ARG A C 1
ATOM 697 O O . ARG A 1 90 ? -1.792 -10.968 9.894 1.00 97.31 90 ARG A O 1
ATOM 704 N N . LEU A 1 91 ? -0.904 -10.500 7.884 1.00 96.00 91 LEU A N 1
ATOM 705 C CA . LEU A 1 91 ? -1.737 -11.455 7.149 1.00 96.00 91 LEU A CA 1
ATOM 706 C C . LEU A 1 91 ? -1.010 -12.770 6.831 1.00 96.00 91 LEU A C 1
ATOM 708 O O . LEU A 1 91 ? -1.627 -13.651 6.233 1.00 96.00 91 LEU A O 1
ATOM 712 N N . TRP A 1 92 ? 0.260 -12.919 7.234 1.00 95.38 92 TRP A N 1
ATOM 713 C CA . TRP A 1 92 ? 1.084 -14.116 7.004 1.00 95.38 92 TRP A CA 1
ATOM 714 C C . TRP A 1 92 ? 1.117 -14.552 5.530 1.00 95.38 92 TRP A C 1
ATOM 716 O O . TRP A 1 92 ? 1.093 -15.741 5.204 1.00 95.38 92 TRP A O 1
ATOM 726 N N . GLN A 1 93 ? 1.152 -13.577 4.620 1.00 93.81 93 GLN A N 1
ATOM 727 C CA . GLN A 1 93 ? 1.192 -13.799 3.176 1.00 93.81 93 GLN A CA 1
ATOM 728 C C . GLN A 1 93 ? 2.141 -12.804 2.516 1.00 93.81 93 GLN A C 1
ATOM 730 O O . GLN A 1 93 ? 2.027 -11.606 2.740 1.00 93.81 93 GLN A O 1
ATOM 735 N N . ALA A 1 94 ? 3.038 -13.277 1.650 1.00 94.69 94 ALA A N 1
ATOM 736 C CA . ALA A 1 94 ? 3.862 -12.370 0.855 1.00 94.69 94 ALA A CA 1
ATOM 737 C C . ALA A 1 94 ? 2.968 -11.416 0.046 1.00 94.69 94 ALA A C 1
ATOM 739 O O . ALA A 1 94 ? 1.971 -11.852 -0.538 1.00 94.69 94 ALA A O 1
ATOM 740 N N . TRP A 1 95 ? 3.325 -10.133 -0.014 1.00 96.38 95 TRP A N 1
ATOM 741 C CA . TRP A 1 95 ? 2.563 -9.158 -0.786 1.00 96.38 95 TRP A CA 1
ATOM 742 C C . TRP A 1 95 ? 3.409 -7.955 -1.244 1.00 96.38 95 TRP A C 1
ATOM 744 O O . TRP A 1 95 ? 4.201 -7.442 -0.460 1.00 96.38 95 TRP A O 1
ATOM 754 N N . PRO A 1 96 ? 3.204 -7.452 -2.475 1.00 95.94 96 PRO A N 1
ATOM 755 C CA . PRO A 1 96 ? 2.512 -8.124 -3.573 1.00 95.94 96 PRO A CA 1
ATOM 756 C C . PRO A 1 96 ? 3.242 -9.387 -4.050 1.00 95.94 96 PRO A C 1
ATOM 758 O O . PRO A 1 96 ? 4.440 -9.562 -3.839 1.00 95.94 96 PRO A O 1
ATOM 761 N N . VAL A 1 97 ? 2.515 -10.292 -4.709 1.00 94.69 97 VAL A N 1
ATOM 762 C CA . VAL A 1 97 ? 3.098 -11.506 -5.303 1.00 94.69 97 VAL A CA 1
ATOM 763 C C . VAL A 1 97 ? 3.198 -11.348 -6.809 1.00 94.69 97 VAL A C 1
ATOM 765 O O . VAL A 1 97 ? 2.220 -11.027 -7.487 1.00 94.69 97 VAL A O 1
ATOM 768 N N . CYS A 1 98 ? 4.366 -11.666 -7.357 1.00 92.06 98 CYS A N 1
ATOM 769 C CA . CYS A 1 98 ? 4.559 -11.751 -8.793 1.00 92.06 98 CYS A CA 1
ATOM 770 C C . CYS A 1 98 ? 3.682 -12.862 -9.394 1.00 92.06 98 CYS A C 1
ATOM 772 O O . CYS A 1 98 ? 3.862 -14.038 -9.057 1.00 92.06 98 CYS A O 1
ATOM 774 N N . PRO A 1 99 ? 2.775 -12.557 -10.340 1.00 88.94 99 PRO A N 1
ATOM 775 C CA . PRO A 1 99 ? 1.872 -13.564 -10.887 1.00 88.94 99 PRO A CA 1
ATOM 776 C C . PRO A 1 99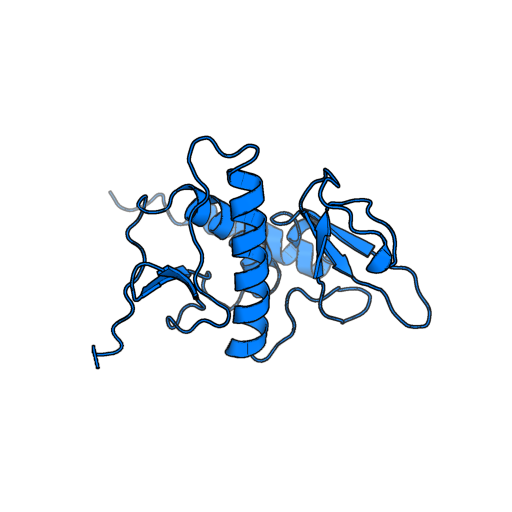 ? 2.595 -14.613 -11.742 1.00 88.94 99 PRO A C 1
ATOM 778 O O . PRO A 1 99 ? 2.041 -15.694 -11.945 1.00 88.94 99 PRO A O 1
ATOM 781 N N . PHE A 1 100 ? 3.812 -14.321 -12.208 1.00 87.12 100 PHE A N 1
ATOM 782 C CA . PHE A 1 100 ? 4.621 -15.216 -13.037 1.00 87.12 100 PHE A CA 1
ATOM 783 C C . PHE A 1 100 ? 5.497 -16.153 -12.198 1.00 87.12 100 PHE A C 1
ATOM 785 O O . PHE A 1 100 ? 5.475 -17.360 -12.413 1.00 87.12 100 PHE A O 1
ATOM 792 N N . HIS A 1 101 ? 6.222 -15.606 -11.217 1.00 89.06 101 HIS A N 1
ATOM 793 C CA . HIS A 1 101 ? 7.204 -16.353 -10.421 1.00 89.06 101 HIS A CA 1
ATOM 794 C C . HIS A 1 101 ? 6.681 -16.823 -9.060 1.00 89.06 101 HIS A C 1
ATOM 796 O O . HIS A 1 101 ? 7.328 -17.643 -8.420 1.00 89.06 101 HIS A O 1
ATOM 802 N N . LYS A 1 102 ? 5.511 -16.334 -8.626 1.00 90.69 102 LYS A N 1
ATOM 803 C CA . LYS A 1 102 ? 4.860 -16.698 -7.355 1.00 90.69 102 LYS A CA 1
ATOM 804 C C . LYS A 1 102 ? 5.719 -16.427 -6.114 1.00 90.69 102 LYS A C 1
ATOM 806 O O . LYS A 1 102 ? 5.605 -17.126 -5.115 1.00 90.69 102 LYS A O 1
ATOM 811 N N . ILE A 1 103 ? 6.542 -15.386 -6.186 1.00 91.38 103 ILE A N 1
ATOM 812 C CA . ILE A 1 103 ? 7.348 -14.873 -5.075 1.00 91.38 103 ILE A CA 1
ATOM 813 C C . ILE A 1 103 ? 6.937 -13.439 -4.746 1.00 91.38 103 ILE A C 1
ATOM 815 O O . ILE A 1 103 ? 6.349 -12.759 -5.596 1.00 91.38 103 ILE A O 1
ATOM 819 N N . GLY A 1 104 ? 7.249 -13.002 -3.525 1.00 92.69 104 GLY A N 1
ATOM 820 C CA . GLY A 1 104 ? 7.083 -11.613 -3.109 1.00 92.69 104 GLY A CA 1
ATOM 821 C C . GLY A 1 104 ? 7.869 -10.659 -4.009 1.00 92.69 104 GLY A C 1
ATOM 822 O O . GLY A 1 104 ? 8.930 -11.008 -4.537 1.00 92.69 104 GLY A O 1
ATOM 823 N N . THR A 1 105 ? 7.306 -9.481 -4.231 1.00 93.56 105 THR A N 1
ATOM 824 C CA . THR A 1 105 ? 7.981 -8.370 -4.904 1.00 93.56 105 THR A CA 1
ATOM 825 C C . THR A 1 105 ? 8.724 -7.509 -3.892 1.00 93.56 105 THR A C 1
ATOM 827 O O . THR A 1 105 ? 8.459 -7.603 -2.701 1.00 93.56 105 THR A O 1
ATOM 830 N N . HIS A 1 106 ? 9.589 -6.627 -4.370 1.00 91.62 106 HIS A N 1
ATOM 831 C CA . HIS A 1 106 ? 10.223 -5.567 -3.596 1.00 91.62 106 HIS A CA 1
ATOM 832 C C . HIS A 1 106 ? 9.951 -4.219 -4.254 1.00 91.62 106 HIS A C 1
ATOM 834 O O . HIS A 1 106 ? 9.663 -4.158 -5.455 1.00 91.62 106 HIS A O 1
ATOM 840 N N . LEU A 1 107 ? 10.042 -3.155 -3.465 1.00 91.38 107 LEU A N 1
ATOM 841 C CA . LEU A 1 107 ? 9.996 -1.792 -3.968 1.00 91.38 107 LEU A CA 1
ATOM 842 C C . LEU A 1 107 ? 11.317 -1.385 -4.584 1.00 91.38 107 LEU A C 1
ATOM 844 O O . LEU A 1 107 ? 12.388 -1.832 -4.168 1.00 91.38 107 LEU A O 1
ATOM 848 N N . ARG A 1 108 ? 11.211 -0.564 -5.626 1.00 87.38 108 ARG A N 1
ATOM 849 C CA . ARG A 1 108 ? 12.364 -0.146 -6.403 1.00 87.38 108 ARG A CA 1
ATOM 850 C C . ARG A 1 108 ? 12.049 1.019 -7.334 1.00 87.38 108 ARG A C 1
ATOM 852 O O . ARG A 1 108 ? 10.954 1.027 -7.894 1.00 87.38 108 ARG A O 1
ATOM 859 N N . PRO A 1 109 ? 12.983 1.943 -7.600 1.00 87.06 109 PRO A N 1
ATOM 860 C CA . PRO A 1 109 ? 12.884 2.812 -8.769 1.00 87.06 109 PRO A CA 1
ATOM 861 C C . PRO A 1 109 ? 12.932 1.989 -10.070 1.00 87.06 109 PRO A C 1
ATOM 863 O O . PRO A 1 109 ? 13.746 1.077 -10.206 1.00 87.06 109 PRO A O 1
ATOM 866 N N . GLU A 1 110 ? 12.061 2.294 -11.028 1.00 83.44 110 GLU A N 1
ATOM 867 C CA . GLU A 1 110 ? 12.013 1.660 -12.355 1.00 83.44 110 GLU A CA 1
ATOM 868 C C . GLU A 1 110 ? 13.377 1.682 -13.074 1.00 83.44 110 GLU A C 1
ATOM 870 O O . GLU A 1 110 ? 14.091 2.684 -13.033 1.00 83.44 110 GLU A O 1
ATOM 875 N N . GLY A 1 111 ? 13.732 0.595 -13.774 1.00 70.31 111 GLY A N 1
ATOM 876 C CA . GLY A 1 111 ? 14.904 0.570 -14.666 1.00 70.31 111 GLY A CA 1
ATOM 877 C C . GLY A 1 111 ? 16.273 0.435 -13.987 1.00 70.31 111 GLY A C 1
ATOM 878 O O . GLY A 1 111 ? 17.304 0.518 -14.655 1.00 70.31 111 GLY A O 1
ATOM 879 N N . THR A 1 112 ? 16.302 0.192 -12.683 1.00 70.88 112 THR A N 1
ATOM 880 C CA . THR A 1 112 ? 17.530 -0.027 -11.910 1.00 70.88 112 THR A CA 1
ATOM 881 C C . THR A 1 112 ? 18.113 -1.448 -12.183 1.00 70.88 112 THR A C 1
ATOM 883 O O . THR A 1 112 ? 17.418 -2.336 -12.686 1.00 70.88 112 THR A O 1
ATOM 886 N N . ALA A 1 113 ? 19.403 -1.722 -11.911 1.00 64.94 113 ALA A N 1
ATOM 887 C CA . ALA A 1 113 ? 20.105 -2.975 -12.311 1.00 64.94 113 ALA A CA 1
ATOM 888 C C . ALA A 1 113 ? 19.649 -4.279 -11.596 1.00 64.94 113 ALA A C 1
ATOM 890 O O . ALA A 1 113 ? 19.136 -4.247 -10.500 1.00 64.94 113 ALA A O 1
ATOM 891 N N . VAL A 1 114 ? 19.814 -5.484 -12.144 1.00 62.09 114 VAL A N 1
ATOM 892 C CA . VAL A 1 114 ? 19.208 -6.707 -11.535 1.00 62.09 114 VAL A CA 1
ATOM 893 C C . VAL A 1 114 ? 19.778 -7.071 -10.141 1.00 62.09 114 VAL A C 1
ATOM 895 O O . VAL A 1 114 ? 19.181 -7.862 -9.403 1.00 62.09 114 VAL A O 1
ATOM 898 N N . ASP A 1 115 ? 20.923 -6.501 -9.772 1.00 62.66 115 ASP A N 1
ATOM 899 C CA . ASP A 1 115 ? 21.590 -6.647 -8.484 1.00 62.66 115 ASP A CA 1
ATOM 900 C C . ASP A 1 115 ? 21.272 -5.496 -7.512 1.00 62.66 115 ASP A C 1
ATOM 902 O O . ASP A 1 115 ? 21.132 -4.329 -7.867 1.00 62.66 115 ASP A O 1
ATOM 906 N N . TRP A 1 116 ? 21.174 -5.848 -6.227 1.00 56.66 116 TRP A N 1
ATOM 907 C CA . TRP A 1 116 ? 20.987 -4.895 -5.126 1.00 56.66 116 TRP A CA 1
ATOM 908 C C . TRP A 1 116 ? 22.230 -4.016 -4.901 1.00 56.66 116 TRP A C 1
ATOM 910 O O . TRP A 1 116 ? 22.166 -3.030 -4.178 1.00 56.66 116 TRP A O 1
ATOM 920 N N . GLU A 1 117 ? 23.361 -4.377 -5.518 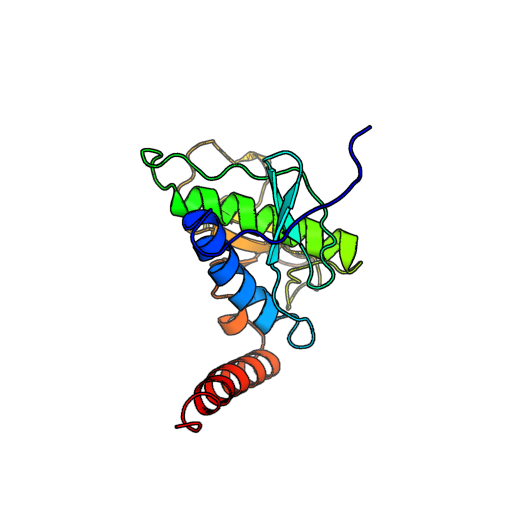1.00 50.81 117 GLU A N 1
ATOM 921 C CA . GLU A 1 117 ? 24.674 -3.746 -5.334 1.00 50.81 117 GLU A CA 1
ATOM 922 C C . GLU A 1 117 ? 24.845 -2.436 -6.126 1.00 50.81 117 GLU A C 1
ATOM 924 O O . GLU A 1 117 ? 25.864 -1.764 -5.979 1.00 50.81 117 GLU A O 1
ATOM 929 N N . GLY A 1 118 ? 23.858 -2.060 -6.948 1.00 47.59 118 GLY A N 1
ATOM 930 C CA . GLY A 1 118 ? 23.894 -0.857 -7.783 1.00 47.59 118 GLY A CA 1
ATOM 931 C C . GLY A 1 118 ? 22.958 0.273 -7.356 1.00 47.59 118 GLY A C 1
ATOM 932 O O . GLY A 1 118 ? 22.888 1.266 -8.076 1.00 47.59 118 GLY A O 1
ATOM 933 N N . TRP A 1 119 ? 22.224 0.143 -6.242 1.00 50.06 119 TRP A N 1
ATOM 934 C CA . TRP A 1 119 ? 21.359 1.229 -5.771 1.00 50.06 119 TRP A CA 1
ATOM 935 C C . TRP A 1 119 ? 22.227 2.374 -5.243 1.00 50.06 119 TRP A C 1
ATOM 937 O O . TRP A 1 119 ? 22.799 2.287 -4.158 1.00 50.06 119 TRP A O 1
ATOM 947 N N . ASN A 1 120 ? 22.364 3.430 -6.043 1.00 50.78 120 ASN A N 1
ATOM 948 C CA . ASN A 1 120 ? 22.932 4.691 -5.587 1.00 50.78 120 ASN A CA 1
ATOM 949 C C . ASN A 1 120 ? 21.806 5.585 -5.064 1.00 50.78 120 ASN A C 1
ATOM 951 O O . ASN A 1 120 ? 20.752 5.694 -5.697 1.00 50.78 120 ASN A O 1
ATOM 955 N N . ASP A 1 121 ? 22.077 6.292 -3.964 1.00 45.62 121 ASP A N 1
ATOM 956 C CA . ASP A 1 121 ? 21.320 7.482 -3.571 1.00 45.62 121 ASP A CA 1
ATOM 957 C C . ASP A 1 121 ? 21.291 8.447 -4.771 1.00 45.62 121 ASP A C 1
ATOM 959 O O . ASP A 1 121 ? 22.296 9.081 -5.101 1.00 45.62 121 ASP A O 1
ATOM 963 N N . GLY A 1 122 ? 20.160 8.502 -5.482 1.00 49.81 122 GLY A N 1
ATOM 964 C CA . GLY A 1 122 ? 19.979 9.348 -6.667 1.00 49.81 122 GLY A CA 1
ATOM 965 C C . GLY A 1 122 ? 19.396 8.669 -7.908 1.00 49.81 122 GLY A C 1
ATOM 966 O O . GLY A 1 122 ? 19.144 9.373 -8.890 1.00 49.81 122 GLY A O 1
ATOM 967 N N . ASP A 1 123 ? 19.144 7.354 -7.897 1.00 59.12 123 ASP A N 1
ATOM 968 C CA . ASP A 1 123 ? 18.371 6.735 -8.980 1.00 59.12 123 ASP A CA 1
ATOM 969 C C . ASP A 1 123 ? 16.951 7.315 -9.007 1.00 59.12 123 ASP A C 1
ATOM 971 O O . ASP A 1 123 ? 16.148 7.147 -8.088 1.00 59.12 123 ASP A O 1
ATOM 975 N N . SER A 1 124 ? 16.662 8.039 -10.087 1.00 59.59 124 SER A N 1
ATOM 976 C CA . SER A 1 124 ? 15.389 8.711 -10.322 1.00 59.59 124 SER A CA 1
ATOM 977 C C . SER A 1 124 ? 14.507 7.828 -11.198 1.00 59.59 124 SER A C 1
ATOM 979 O O . SER A 1 124 ? 14.905 7.388 -12.274 1.00 59.59 124 SER A O 1
ATOM 981 N N . GLY A 1 125 ? 13.290 7.552 -10.738 1.00 72.69 125 GLY A N 1
ATOM 982 C CA . GLY A 1 125 ? 12.362 6.687 -11.455 1.00 72.69 125 GLY A CA 1
ATOM 983 C C . GLY A 1 125 ? 11.041 6.542 -10.719 1.00 72.69 125 GLY A C 1
ATOM 984 O O . GLY A 1 125 ? 10.927 6.861 -9.535 1.00 72.69 125 GLY A O 1
ATOM 985 N N . ARG A 1 126 ? 10.013 6.067 -11.423 1.00 87.81 126 ARG A N 1
ATOM 986 C CA . ARG A 1 126 ? 8.741 5.730 -10.775 1.00 87.81 126 ARG A CA 1
ATOM 987 C C . ARG A 1 126 ? 8.972 4.532 -9.862 1.00 87.81 126 ARG A C 1
ATOM 989 O O . ARG A 1 126 ? 9.650 3.591 -10.258 1.00 87.81 126 ARG A O 1
ATOM 996 N N . LEU A 1 127 ? 8.384 4.545 -8.671 1.00 92.50 127 LEU A N 1
ATOM 997 C CA . LEU A 1 127 ? 8.436 3.387 -7.790 1.00 92.50 127 LEU A CA 1
ATOM 998 C C . LEU A 1 127 ? 7.629 2.238 -8.414 1.00 92.50 127 LEU A C 1
ATOM 1000 O O . LEU A 1 127 ? 6.470 2.435 -8.797 1.00 92.50 127 LEU A O 1
ATOM 1004 N N . VAL A 1 128 ? 8.232 1.058 -8.533 1.00 94.25 128 VAL A N 1
ATOM 1005 C CA . VAL A 1 128 ? 7.640 -0.145 -9.129 1.00 94.25 128 VAL A CA 1
ATOM 1006 C C . VAL A 1 128 ? 7.667 -1.319 -8.156 1.00 94.25 128 VAL A C 1
ATOM 1008 O O . VAL A 1 128 ? 8.557 -1.446 -7.317 1.00 94.25 128 VAL A O 1
ATOM 1011 N N . TRP A 1 129 ? 6.705 -2.225 -8.324 1.00 95.44 129 TRP A N 1
ATOM 1012 C CA . TRP A 1 129 ? 6.770 -3.560 -7.741 1.00 95.44 129 TRP A CA 1
ATOM 1013 C C . TRP A 1 129 ? 7.668 -4.440 -8.601 1.00 95.44 129 TRP A C 1
ATOM 1015 O O . TRP A 1 129 ? 7.282 -4.866 -9.694 1.00 95.44 129 TRP A O 1
ATOM 1025 N N . TRP A 1 130 ? 8.862 -4.731 -8.106 1.00 93.00 130 TRP A N 1
ATOM 1026 C CA . TRP A 1 130 ? 9.856 -5.526 -8.809 1.00 93.00 130 TRP A CA 1
ATOM 1027 C C . TRP A 1 130 ? 9.946 -6.945 -8.255 1.00 93.00 130 TRP A C 1
ATOM 1029 O O . TRP A 1 130 ? 9.870 -7.187 -7.057 1.00 93.00 130 TRP A O 1
ATOM 1039 N N . CYS A 1 131 ? 10.137 -7.919 -9.134 1.00 91.00 131 CYS A N 1
ATOM 1040 C CA . CYS A 1 131 ? 10.368 -9.308 -8.774 1.00 91.00 131 CYS A CA 1
ATOM 1041 C C . CYS A 1 131 ? 11.747 -9.736 -9.267 1.00 91.00 131 CYS A C 1
ATOM 1043 O O . CYS A 1 131 ? 11.995 -9.713 -10.475 1.00 91.00 131 CYS A O 1
ATOM 1045 N N . ARG A 1 132 ? 12.585 -10.258 -8.361 1.00 86.62 132 ARG A N 1
ATOM 1046 C CA . ARG A 1 132 ? 13.930 -10.768 -8.683 1.00 86.62 132 ARG A CA 1
ATOM 1047 C C . ARG A 1 132 ? 13.947 -11.850 -9.766 1.00 86.62 132 ARG A C 1
ATOM 1049 O O . ARG A 1 132 ? 14.932 -11.983 -10.481 1.00 86.62 132 ARG A O 1
ATOM 1056 N N . GLY A 1 133 ? 12.853 -12.592 -9.910 1.00 84.56 133 GLY A N 1
ATOM 1057 C CA . GLY A 1 133 ? 12.743 -13.695 -10.860 1.00 84.56 133 GLY A CA 1
ATOM 1058 C C . GLY A 1 133 ? 13.024 -15.049 -10.212 1.00 84.56 133 GLY A C 1
ATOM 1059 O O . GLY A 1 133 ? 13.311 -15.140 -9.019 1.00 84.56 133 GLY A O 1
ATOM 1060 N N . GLY A 1 134 ? 12.871 -16.114 -10.997 1.00 75.12 134 GLY A N 1
ATOM 1061 C CA . GLY A 1 134 ? 13.167 -17.485 -10.574 1.00 75.12 134 GLY A CA 1
ATOM 1062 C C . GLY A 1 134 ? 14.568 -17.942 -10.983 1.00 75.12 134 GLY A C 1
ATOM 1063 O O . GLY A 1 134 ? 15.253 -17.289 -11.761 1.00 75.12 134 GLY A O 1
ATOM 1064 N N . THR A 1 135 ? 14.967 -19.135 -10.540 1.00 67.88 135 THR A N 1
ATOM 1065 C CA . THR A 1 135 ? 16.255 -19.765 -10.899 1.00 67.88 135 THR A CA 1
ATOM 1066 C C . THR A 1 135 ? 16.440 -20.025 -12.401 1.00 67.88 135 THR A C 1
ATOM 1068 O O . THR A 1 135 ? 17.556 -20.287 -12.837 1.00 67.88 135 THR A O 1
ATOM 1071 N N . ALA A 1 136 ? 15.363 -19.955 -13.191 1.00 62.62 136 ALA A N 1
ATOM 1072 C CA . ALA A 1 136 ? 15.343 -20.231 -14.628 1.00 62.62 136 ALA A CA 1
ATOM 1073 C C . ALA A 1 136 ? 14.837 -19.050 -15.490 1.00 62.62 136 ALA A C 1
ATOM 1075 O O . ALA A 1 136 ? 14.553 -19.250 -16.670 1.00 62.62 136 ALA A O 1
ATOM 1076 N N . GLY A 1 137 ? 14.676 -17.843 -14.929 1.00 62.38 137 GLY A N 1
ATOM 1077 C CA . GLY A 1 137 ? 14.053 -16.706 -15.625 1.00 62.38 137 GLY A CA 1
ATOM 1078 C C . GLY A 1 137 ? 14.599 -15.336 -15.214 1.00 62.38 137 GLY A C 1
ATOM 1079 O O . GLY A 1 137 ? 15.312 -15.217 -14.223 1.00 62.38 137 GLY A O 1
ATOM 1080 N N . GLY A 1 138 ? 14.269 -14.306 -16.002 1.00 77.69 138 GLY A N 1
ATOM 1081 C CA . GLY A 1 138 ? 14.653 -12.912 -15.746 1.00 77.69 138 GLY A CA 1
ATOM 1082 C C . GLY A 1 138 ? 13.809 -12.231 -14.661 1.00 77.69 138 GLY A C 1
ATOM 1083 O O . GLY A 1 138 ? 12.735 -12.708 -14.290 1.00 77.69 138 GLY A O 1
ATOM 1084 N N . CYS A 1 139 ? 14.299 -11.102 -14.151 1.00 84.44 139 CYS A N 1
ATOM 1085 C CA . CYS A 1 139 ? 13.557 -10.234 -13.241 1.00 84.44 139 CYS A CA 1
ATOM 1086 C C . CYS A 1 139 ? 12.471 -9.431 -13.977 1.00 84.44 139 CYS A C 1
ATOM 1088 O O . CYS A 1 139 ? 12.565 -9.236 -15.189 1.00 84.44 139 CYS A O 1
ATOM 1090 N N . HIS A 1 140 ? 11.469 -8.923 -13.253 1.00 83.50 140 HIS A N 1
ATOM 1091 C CA . HIS A 1 140 ? 10.405 -8.092 -13.829 1.00 83.50 140 HIS A CA 1
ATOM 1092 C C . HIS A 1 140 ? 10.130 -6.855 -12.978 1.00 83.50 140 HIS A C 1
ATOM 1094 O O . HIS A 1 140 ? 9.796 -6.999 -11.802 1.00 83.50 140 HIS A O 1
ATOM 1100 N N . ASP A 1 141 ? 10.130 -5.683 -13.606 1.00 88.00 141 ASP A N 1
ATOM 1101 C CA . ASP A 1 141 ? 9.332 -4.546 -13.144 1.00 88.00 141 ASP A CA 1
ATOM 1102 C C . ASP A 1 141 ? 7.872 -4.871 -13.497 1.00 88.00 141 ASP A C 1
ATOM 1104 O O . ASP A 1 141 ? 7.495 -4.880 -14.670 1.00 88.00 141 ASP A O 1
ATOM 1108 N N . LEU A 1 142 ? 7.057 -5.265 -12.513 1.00 89.75 142 LEU A N 1
ATOM 1109 C CA . LEU A 1 142 ? 5.687 -5.715 -12.789 1.00 89.75 142 LEU A CA 1
ATOM 1110 C C . LEU A 1 142 ? 4.789 -4.552 -13.189 1.00 89.75 142 LEU A C 1
ATOM 1112 O O . LEU A 1 142 ? 4.057 -4.644 -14.174 1.00 89.75 142 LEU A O 1
ATOM 1116 N N . ALA A 1 143 ? 4.800 -3.501 -12.374 1.00 94.06 143 ALA A N 1
ATOM 1117 C CA . ALA A 1 143 ? 4.023 -2.291 -12.577 1.00 94.06 143 ALA A CA 1
ATOM 1118 C C . ALA A 1 143 ? 4.518 -1.182 -11.642 1.00 94.06 143 ALA A C 1
ATOM 1120 O O . ALA A 1 143 ? 4.989 -1.489 -10.542 1.00 94.06 143 ALA A O 1
ATOM 1121 N N . PRO A 1 144 ? 4.309 0.091 -12.014 1.00 95.69 144 PRO A N 1
ATOM 1122 C CA . PRO A 1 144 ? 4.341 1.198 -11.070 1.00 95.69 144 PRO A CA 1
ATOM 1123 C C . PRO A 1 144 ? 3.393 0.966 -9.889 1.00 95.69 144 PRO A C 1
ATOM 1125 O O . PRO A 1 144 ? 2.305 0.397 -10.052 1.00 95.69 144 PRO A O 1
ATOM 1128 N N . VAL A 1 145 ? 3.778 1.449 -8.709 1.00 96.94 145 VAL A N 1
ATOM 1129 C CA . VAL A 1 145 ? 2.916 1.419 -7.524 1.00 96.94 145 VAL A CA 1
ATOM 1130 C C . VAL A 1 145 ? 1.634 2.218 -7.802 1.00 96.94 145 VAL A C 1
ATOM 1132 O O . VAL A 1 145 ? 1.652 3.357 -8.274 1.00 96.94 145 VAL A O 1
ATOM 1135 N N . GLY A 1 146 ? 0.497 1.590 -7.533 1.00 96.88 146 GLY A N 1
ATOM 1136 C CA . GLY A 1 146 ? -0.858 2.044 -7.821 1.00 96.88 146 GLY A CA 1
ATOM 1137 C C . GLY A 1 146 ? -1.423 1.603 -9.172 1.00 96.88 146 GLY A C 1
ATOM 1138 O O . GLY A 1 146 ? -2.568 1.968 -9.468 1.00 96.88 146 GLY A O 1
ATOM 1139 N N . GLU A 1 147 ? -0.655 0.873 -9.989 1.00 96.19 147 GLU A N 1
ATOM 1140 C CA . GLU A 1 147 ? -1.051 0.377 -11.317 1.00 96.19 147 GLU A CA 1
ATOM 1141 C C . GLU A 1 147 ? -1.039 -1.160 -11.438 1.00 96.19 147 GLU A C 1
ATOM 1143 O O . GLU A 1 147 ? -1.314 -1.707 -12.516 1.00 96.19 147 GLU A O 1
ATOM 1148 N N . LEU A 1 148 ? -0.791 -1.891 -10.347 1.00 93.88 148 LEU A N 1
ATOM 1149 C CA . LEU A 1 148 ? -0.587 -3.343 -10.365 1.00 93.88 148 LEU A CA 1
ATOM 1150 C C . LEU A 1 148 ? -1.785 -4.102 -10.945 1.00 93.88 148 LEU A C 1
ATOM 1152 O O . LEU A 1 148 ? -1.610 -5.079 -11.675 1.00 93.88 148 LEU A O 1
ATOM 1156 N N . GLY A 1 149 ? -3.009 -3.617 -10.715 1.00 90.31 149 GLY A N 1
ATOM 1157 C CA . GLY A 1 149 ? -4.228 -4.209 -11.279 1.00 90.31 149 GLY A CA 1
ATOM 1158 C C . GLY A 1 149 ? -4.235 -4.306 -12.814 1.00 90.31 149 GLY A C 1
ATOM 1159 O O . GLY A 1 149 ? -4.896 -5.187 -13.378 1.00 90.31 149 GLY A O 1
ATOM 1160 N N . GLY A 1 150 ? -3.487 -3.437 -13.502 1.00 87.06 150 GLY A N 1
ATOM 1161 C CA . GLY A 1 150 ? -3.308 -3.462 -14.954 1.00 87.06 150 GLY A CA 1
ATOM 1162 C C . GLY A 1 150 ? -2.349 -4.549 -15.447 1.00 87.06 150 GLY A C 1
ATOM 1163 O O . GLY A 1 150 ? -2.558 -5.061 -16.550 1.00 87.06 150 GLY A O 1
ATOM 1164 N N . ALA A 1 151 ? -1.362 -4.919 -14.627 1.00 85.56 151 ALA A N 1
ATOM 1165 C CA . ALA A 1 151 ? -0.333 -5.916 -14.928 1.00 85.56 151 ALA A CA 1
ATOM 1166 C C . ALA A 1 151 ? -0.740 -7.355 -14.561 1.00 85.56 151 ALA A C 1
ATOM 1168 O O . ALA A 1 151 ? -0.069 -8.313 -14.951 1.00 85.56 151 ALA A O 1
ATOM 1169 N N . LEU A 1 152 ? -1.859 -7.530 -13.850 1.00 83.69 152 LEU A N 1
ATOM 1170 C CA . LEU A 1 152 ? -2.366 -8.857 -13.510 1.00 83.69 152 LEU A CA 1
ATOM 1171 C C . LEU A 1 152 ? -2.771 -9.667 -14.764 1.00 83.69 152 LEU A C 1
ATOM 1173 O O . LEU A 1 152 ? -3.322 -9.117 -15.728 1.00 83.69 152 LEU A O 1
ATOM 1177 N N . PRO A 1 153 ? -2.583 -11.000 -14.750 1.00 79.75 153 PRO A N 1
ATOM 1178 C CA . PRO A 1 153 ? -3.086 -11.910 -15.770 1.00 79.75 153 PRO A CA 1
ATOM 1179 C C . PRO A 1 153 ? -4.562 -11.693 -16.134 1.00 79.75 153 PRO A C 1
ATOM 1181 O O . PRO A 1 153 ? -5.402 -11.282 -15.332 1.00 79.75 153 PRO A O 1
ATOM 1184 N N . GLY A 1 154 ? -4.923 -12.029 -17.377 1.00 73.94 154 GLY A N 1
ATOM 1185 C CA . GLY A 1 154 ? -6.179 -11.588 -17.995 1.00 73.94 154 GLY A CA 1
ATOM 1186 C C . GLY A 1 154 ? -7.478 -11.901 -17.234 1.00 73.94 154 GLY A C 1
ATOM 1187 O O . GLY A 1 154 ? -8.443 -11.151 -17.383 1.00 73.94 154 GLY A O 1
ATOM 1188 N N . LYS A 1 155 ? -7.544 -12.972 -16.429 1.00 72.69 155 LYS A N 1
ATOM 1189 C CA . LYS A 1 155 ? -8.724 -13.265 -15.590 1.00 72.69 155 LYS A CA 1
ATOM 1190 C C . LYS A 1 155 ? -8.819 -12.303 -14.400 1.00 72.69 155 LYS A C 1
ATOM 1192 O O . LYS A 1 155 ? -9.876 -11.710 -14.198 1.00 72.69 155 LYS A O 1
ATOM 1197 N N . GLU A 1 156 ? -7.716 -12.106 -13.689 1.00 73.88 156 GLU A N 1
ATOM 1198 C CA . GLU A 1 156 ? -7.607 -11.236 -12.511 1.00 73.88 156 GLU A CA 1
ATOM 1199 C C . GLU A 1 156 ? -7.799 -9.762 -12.904 1.00 73.88 156 GLU A C 1
ATOM 1201 O O . GLU A 1 156 ? -8.650 -9.074 -12.339 1.00 73.88 156 GLU A O 1
ATOM 1206 N N . ARG A 1 157 ? -7.165 -9.312 -13.996 1.00 72.12 157 ARG A N 1
ATOM 1207 C CA . ARG A 1 157 ? -7.366 -7.961 -14.553 1.00 72.12 157 ARG A CA 1
ATOM 1208 C C . ARG A 1 157 ? -8.821 -7.667 -14.925 1.00 72.12 157 ARG A C 1
ATOM 1210 O O . ARG A 1 157 ? -9.311 -6.560 -14.711 1.00 72.12 157 ARG A O 1
ATOM 1217 N N . ARG A 1 158 ? -9.539 -8.632 -15.518 1.00 68.81 158 ARG A N 1
ATOM 1218 C CA . ARG A 1 158 ? -10.971 -8.460 -15.841 1.00 68.81 158 ARG A CA 1
ATOM 1219 C C . ARG A 1 158 ? -11.828 -8.361 -14.579 1.00 68.81 158 ARG A C 1
ATOM 1221 O O . ARG A 1 158 ? -12.777 -7.577 -14.572 1.00 68.81 158 ARG A O 1
ATOM 1228 N N . ALA A 1 159 ? -11.502 -9.132 -13.542 1.00 69.25 159 ALA A N 1
ATOM 1229 C CA . ALA A 1 159 ? -12.198 -9.081 -12.260 1.0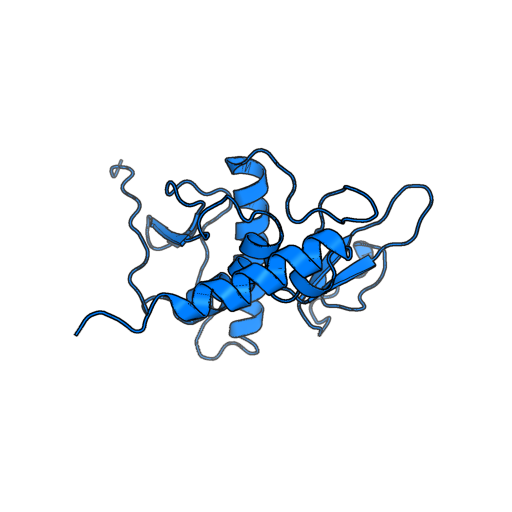0 69.25 159 ALA A CA 1
ATOM 1230 C C . ALA A 1 159 ? -11.999 -7.723 -11.568 1.00 69.25 159 ALA A C 1
ATOM 1232 O O . ALA A 1 159 ? -12.992 -7.107 -11.178 1.00 69.25 159 ALA A O 1
ATOM 1233 N N . SER A 1 160 ? -10.759 -7.223 -11.518 1.00 68.25 160 SER A N 1
ATOM 1234 C CA . SER A 1 160 ? -10.431 -5.898 -10.974 1.00 68.25 160 SER A CA 1
ATOM 1235 C C . SER A 1 160 ? -11.223 -4.782 -11.679 1.00 68.25 160 SER A C 1
ATOM 1237 O O . SER A 1 160 ? -12.047 -4.109 -11.056 1.00 68.25 160 SER A O 1
ATOM 1239 N N . ARG A 1 161 ? -11.151 -4.707 -13.018 1.00 73.62 161 ARG A N 1
ATOM 1240 C CA . ARG A 1 161 ? -11.891 -3.707 -13.822 1.00 73.62 161 ARG A CA 1
ATOM 1241 C C . ARG A 1 161 ? -13.408 -3.742 -13.640 1.00 73.62 161 ARG A C 1
ATOM 1243 O O . ARG A 1 161 ? -14.082 -2.720 -13.769 1.00 73.62 161 ARG A O 1
ATOM 1250 N N . ARG A 1 162 ? -13.985 -4.926 -13.413 1.00 74.06 162 ARG A N 1
ATOM 1251 C CA . ARG A 1 162 ? -15.429 -5.059 -13.171 1.00 74.06 162 ARG A CA 1
ATOM 1252 C C . ARG A 1 162 ? -15.819 -4.439 -11.829 1.00 74.06 162 ARG A C 1
ATOM 1254 O O . ARG A 1 162 ? -16.879 -3.822 -11.755 1.00 74.06 162 ARG A O 1
ATOM 1261 N N . ARG A 1 163 ? -14.982 -4.589 -10.798 1.00 70.50 163 ARG A N 1
ATOM 1262 C CA . ARG A 1 163 ? -15.221 -4.028 -9.459 1.00 70.50 163 ARG A CA 1
ATOM 1263 C C . ARG A 1 163 ? -15.081 -2.510 -9.452 1.00 70.50 163 ARG A C 1
ATOM 1265 O O . ARG A 1 163 ? -15.983 -1.853 -8.944 1.00 70.50 163 ARG A O 1
ATOM 1272 N N . GLU A 1 164 ? -14.061 -1.962 -10.113 1.00 69.56 164 GLU A N 1
ATOM 1273 C CA . GLU A 1 164 ? -13.907 -0.506 -10.296 1.00 69.56 164 GLU A CA 1
ATOM 1274 C C . GLU A 1 164 ? -15.170 0.119 -10.911 1.00 69.56 164 GLU A C 1
ATOM 1276 O O . GLU A 1 164 ? -15.711 1.104 -10.412 1.00 69.56 164 GLU A O 1
ATOM 1281 N N . ARG A 1 165 ? -15.709 -0.514 -11.962 1.00 72.81 165 ARG A N 1
ATOM 1282 C CA . ARG A 1 165 ? -16.942 -0.067 -12.633 1.00 72.81 165 ARG A CA 1
ATOM 1283 C C . ARG A 1 165 ? -18.210 -0.278 -11.800 1.00 72.81 165 ARG A C 1
ATOM 1285 O O . ARG A 1 165 ? -19.195 0.424 -12.017 1.00 72.81 165 ARG A O 1
ATOM 1292 N N . GLY A 1 166 ? -18.210 -1.259 -10.898 1.00 58.84 166 GLY A N 1
ATOM 1293 C CA . GLY A 1 166 ? -19.335 -1.577 -10.017 1.00 58.84 166 GLY A CA 1
ATOM 1294 C C . GLY A 1 166 ? -19.415 -0.676 -8.781 1.00 58.84 166 GLY A C 1
ATOM 1295 O O . GLY A 1 166 ? -20.511 -0.283 -8.393 1.00 58.84 166 GLY A O 1
ATOM 1296 N N . GLY A 1 167 ? -18.269 -0.292 -8.207 1.00 52.19 167 GLY A N 1
ATOM 1297 C CA . GLY A 1 167 ? -18.190 0.567 -7.017 1.00 52.19 167 GLY A CA 1
ATOM 1298 C C . GLY A 1 167 ? -18.656 2.008 -7.255 1.00 52.19 167 GLY A C 1
ATOM 1299 O O . GLY A 1 167 ? -19.183 2.641 -6.346 1.00 52.19 167 GLY A O 1
ATOM 1300 N N . GLY A 1 168 ? -18.561 2.507 -8.493 1.00 42.81 168 GLY A N 1
ATOM 1301 C CA . GLY A 1 168 ? -19.025 3.851 -8.866 1.00 42.81 168 GLY A CA 1
ATOM 1302 C C . GLY A 1 168 ? -20.548 4.024 -8.963 1.00 42.81 168 GLY A C 1
ATOM 1303 O O . GLY A 1 168 ? -21.014 5.143 -9.149 1.00 42.81 168 GLY A O 1
ATOM 1304 N N . ARG A 1 169 ? -21.346 2.952 -8.848 1.00 45.38 169 ARG A N 1
ATOM 1305 C CA . ARG A 1 169 ? -22.820 3.012 -8.964 1.00 45.38 169 ARG A CA 1
ATOM 1306 C C . ARG A 1 169 ? -23.566 3.024 -7.622 1.00 45.38 169 ARG A C 1
ATOM 1308 O O . ARG A 1 169 ? -24.790 3.055 -7.633 1.00 45.38 169 ARG A O 1
ATOM 1315 N N . GLY A 1 170 ? -22.857 3.013 -6.489 1.00 41.09 170 GLY A N 1
ATOM 1316 C CA . GLY A 1 170 ? -23.453 2.924 -5.145 1.00 41.09 170 GLY A CA 1
ATOM 1317 C C . GLY A 1 170 ? -23.603 4.240 -4.369 1.00 41.09 170 GLY A C 1
ATOM 1318 O O . GLY A 1 170 ? -24.085 4.209 -3.245 1.00 41.09 170 GLY A O 1
ATOM 1319 N N . ARG A 1 171 ? -23.192 5.392 -4.919 1.00 43.56 171 ARG A N 1
ATOM 1320 C CA . ARG A 1 171 ? -23.324 6.714 -4.270 1.00 43.56 171 ARG A CA 1
ATOM 1321 C C . ARG A 1 171 ? -24.066 7.708 -5.166 1.00 43.56 171 ARG A C 1
ATOM 1323 O O . ARG A 1 171 ? -23.516 8.716 -5.586 1.00 43.56 171 ARG A O 1
ATOM 1330 N N . ALA A 1 172 ? -25.305 7.385 -5.509 1.00 36.91 172 ALA A N 1
ATOM 1331 C CA . ALA A 1 172 ? -26.253 8.322 -6.109 1.00 36.91 172 ALA A CA 1
ATOM 1332 C C . ALA A 1 172 ? -27.667 7.815 -5.812 1.00 36.91 172 ALA A C 1
ATOM 1334 O O . ALA A 1 172 ? -28.310 7.207 -6.663 1.00 36.91 172 ALA A O 1
ATOM 1335 N N . GLY A 1 173 ? -28.110 7.972 -4.569 1.00 39.91 173 GLY A N 1
ATOM 1336 C CA . GLY A 1 173 ? -29.436 7.516 -4.176 1.00 39.91 173 GLY A CA 1
ATOM 1337 C C . GLY A 1 173 ? -29.644 7.508 -2.677 1.00 39.91 173 GLY A C 1
ATOM 1338 O O . GLY A 1 173 ? -29.923 6.454 -2.140 1.00 39.91 173 GLY A O 1
ATOM 1339 N N . GLU A 1 174 ? -29.486 8.662 -2.036 1.00 36.69 174 GLU A N 1
ATOM 1340 C CA . GLU A 1 174 ? -30.196 9.007 -0.801 1.00 36.69 174 GLU A CA 1
ATOM 1341 C C . GLU A 1 174 ? -30.198 10.541 -0.721 1.00 36.69 174 GLU A C 1
ATOM 1343 O O . GLU A 1 174 ? -29.192 11.175 -0.399 1.00 36.69 174 GLU A O 1
ATOM 1348 N N . MET A 1 175 ? -31.310 11.114 -1.188 1.00 37.41 175 MET A N 1
ATOM 1349 C CA . MET A 1 175 ? -31.796 12.457 -0.870 1.00 37.41 175 MET A CA 1
ATOM 1350 C C . MET A 1 175 ? -33.015 12.272 0.023 1.00 37.41 175 MET A C 1
ATOM 1352 O O . MET A 1 175 ? -33.808 11.356 -0.305 1.00 37.41 175 MET A O 1
#

pLDDT: mean 84.71, std 16.14, range [36.69, 98.56]

Sequence (175 aa):
MEPFDPQRAEPGRYPRLEAALATVNRDFAATLPDQPPLRLMVWEEQVYVAVSDGSWHHNGLQEPDDDAPDALALALDLVADAAQETVTERLWQAWPVCPFHKIGTHLRPEGTAVDWEGWNDGDSGRLVWWCRGGTAGGCHDLAPVGELGGALPGKERRASRRRERGGGRGRAGEM

Radius of gyration: 17.2 Å; chains: 1; bounding box: 56×42×49 Å